Protein AF-A0A7J2YU12-F1 (afdb_monomer_lite)

Sequence (144 aa):
MTETEEQKVAEYKQKLEEHEIEDAEAKAEIAKKFDAKALAESTRKIQVLVDPDLGEIRYGLLSQSEFAALHLEAIQSDNEKAERLIHAMLQKADPALTWEDYQAVPFDVRGALTLVMSQLFTRFLHVQQRIGSTPLHKPKSSAS

Radius of gyration: 24.71 Å; chains: 1; bounding box: 77×36×61 Å

Secondary structure (DSSP, 8-state):
----HHHHHHHHHHHHHHHHHHHHHHHHHHHHHT-HHHHHHHTTSEEEEEETTTEEEEEEPPPHHHHHHT-GGG---HHHHHHHHHHHHHHHH-TT--HHHHHHS-HHHHHHHHHHHHHHHHHHHHHHHHHTT-----------

Structure (mmCIF, N/CA/C/O backbone):
data_AF-A0A7J2YU12-F1
#
_entry.id   AF-A0A7J2YU12-F1
#
loop_
_atom_site.group_PDB
_atom_site.id
_atom_site.type_symbol
_atom_site.label_atom_id
_atom_site.label_alt_id
_atom_site.label_comp_id
_atom_site.label_asym_id
_atom_site.label_entity_id
_atom_site.label_seq_id
_atom_site.pdbx_PDB_ins_code
_atom_site.Cartn_x
_atom_site.Cartn_y
_atom_site.Cartn_z
_atom_site.occupancy
_atom_site.B_iso_or_equiv
_atom_site.auth_seq_id
_atom_site.auth_comp_id
_atom_site.auth_asym_id
_atom_site.auth_atom_id
_atom_site.pdbx_PDB_model_num
ATOM 1 N N . MET A 1 1 ? -52.552 15.686 36.178 1.00 45.41 1 MET A N 1
ATOM 2 C CA . MET A 1 1 ? -52.045 14.302 36.241 1.00 45.41 1 MET A CA 1
ATOM 3 C C . MET A 1 1 ? -50.537 14.422 36.312 1.00 45.41 1 MET A C 1
ATOM 5 O O . MET A 1 1 ? -49.936 14.889 35.359 1.00 45.41 1 MET A O 1
ATOM 9 N N . THR A 1 2 ? -49.975 14.213 37.498 1.00 47.81 2 THR A N 1
ATOM 10 C CA . THR A 1 2 ? -48.547 14.370 37.793 1.00 47.81 2 THR A CA 1
ATOM 11 C C . THR A 1 2 ? -47.824 13.117 37.319 1.00 47.81 2 THR A C 1
ATOM 13 O O . THR A 1 2 ? -47.865 12.107 38.015 1.00 47.81 2 THR A O 1
ATOM 16 N N . GLU A 1 3 ? -47.226 13.162 36.128 1.00 54.41 3 GLU A N 1
ATOM 17 C CA . GLU A 1 3 ? -46.173 12.212 35.749 1.00 54.41 3 GLU A CA 1
ATOM 18 C C . GLU A 1 3 ? -45.078 12.326 36.811 1.00 54.41 3 GLU A C 1
ATOM 20 O O . GLU A 1 3 ? -44.408 13.356 36.936 1.00 54.41 3 GLU A O 1
ATOM 25 N N . THR A 1 4 ? -45.033 11.327 37.686 1.00 59.06 4 THR A N 1
ATOM 26 C CA . THR A 1 4 ? -44.277 11.331 38.932 1.00 59.06 4 THR A CA 1
ATOM 27 C C . THR A 1 4 ? -42.793 11.441 38.613 1.00 59.06 4 THR A C 1
ATOM 29 O O . THR A 1 4 ? -42.292 10.746 37.732 1.00 59.06 4 THR A O 1
ATOM 32 N N . GLU A 1 5 ? -42.071 12.303 39.333 1.00 59.47 5 GLU A N 1
ATOM 33 C CA . GLU A 1 5 ? -40.615 12.479 39.198 1.00 59.47 5 GLU A CA 1
ATOM 34 C C . GLU A 1 5 ? -39.851 11.143 39.207 1.00 59.47 5 GLU A C 1
ATOM 36 O O . GLU A 1 5 ? -38.817 11.013 38.559 1.00 59.47 5 GLU A O 1
ATOM 41 N N . GLU A 1 6 ? -40.413 10.119 39.847 1.00 61.50 6 GLU A N 1
ATOM 42 C CA . GLU A 1 6 ? -39.937 8.735 39.861 1.00 61.50 6 GLU A CA 1
ATOM 43 C C . GLU A 1 6 ? -39.827 8.097 38.462 1.00 61.50 6 GLU A C 1
ATOM 45 O O . GLU A 1 6 ? -38.858 7.387 38.199 1.00 61.50 6 GLU A O 1
ATOM 50 N N . GLN A 1 7 ? -40.752 8.381 37.536 1.00 65.25 7 GLN A N 1
ATOM 51 C CA . GLN A 1 7 ? -40.684 7.884 36.152 1.00 65.25 7 GLN A CA 1
ATOM 52 C C . GLN A 1 7 ? -39.552 8.555 35.367 1.00 65.25 7 GLN A C 1
ATOM 54 O O . GLN A 1 7 ? -38.834 7.889 34.623 1.00 65.25 7 GLN A O 1
ATOM 59 N N . LYS A 1 8 ? -39.327 9.854 35.594 1.00 64.06 8 LYS A N 1
ATOM 60 C CA . LYS A 1 8 ? -38.218 10.592 34.971 1.00 64.06 8 LYS A CA 1
ATOM 61 C C . LYS A 1 8 ? -36.866 10.135 35.515 1.00 64.06 8 LYS A C 1
ATOM 63 O O . LYS A 1 8 ? -35.920 9.982 34.750 1.00 64.06 8 LYS A O 1
ATOM 68 N N . VAL A 1 9 ? -36.768 9.870 36.818 1.00 69.44 9 VAL A N 1
ATOM 69 C CA . VAL A 1 9 ? -35.546 9.336 37.444 1.00 69.44 9 VAL A CA 1
ATOM 70 C C . VAL A 1 9 ? -35.222 7.929 36.924 1.00 69.44 9 VAL A C 1
ATOM 72 O O . VAL A 1 9 ? -34.048 7.620 36.717 1.00 69.44 9 VAL A O 1
ATOM 75 N N . ALA A 1 10 ? -36.235 7.096 36.669 1.00 70.31 10 ALA A N 1
ATOM 76 C CA . ALA A 1 10 ? -36.049 5.772 36.078 1.00 70.31 10 ALA A CA 1
ATOM 77 C C . ALA A 1 10 ? -35.537 5.846 34.627 1.00 70.31 10 ALA A C 1
ATOM 79 O O . ALA A 1 10 ? -34.549 5.188 34.306 1.00 70.31 10 ALA A O 1
ATOM 80 N N . GLU A 1 11 ? -36.123 6.705 33.783 1.00 71.50 11 GLU A N 1
ATOM 81 C CA . GLU A 1 11 ? -35.630 6.932 32.413 1.00 71.50 11 GLU A CA 1
ATOM 82 C C . GLU A 1 11 ? -34.197 7.479 32.384 1.00 71.50 11 GLU A C 1
ATOM 84 O O . GLU A 1 11 ? -33.391 7.073 31.547 1.00 71.50 11 GLU A O 1
ATOM 89 N N . TYR A 1 12 ? -33.855 8.396 33.294 1.00 66.00 12 TYR A N 1
ATOM 90 C CA . TYR A 1 12 ? -32.502 8.952 33.364 1.00 66.00 12 TYR A CA 1
ATOM 91 C C . TYR A 1 12 ? -31.463 7.913 33.787 1.00 66.00 12 TYR A C 1
ATOM 93 O O . TYR A 1 12 ? -30.362 7.909 33.240 1.00 66.00 12 TYR A O 1
ATOM 101 N N . LYS A 1 13 ? -31.803 7.017 34.723 1.00 70.56 13 LYS A N 1
ATOM 102 C CA . LYS A 1 13 ? -30.923 5.900 35.097 1.00 70.56 13 LYS A CA 1
ATOM 103 C C . LYS A 1 13 ? -30.706 4.930 33.943 1.00 70.56 13 LYS A C 1
ATOM 105 O O . LYS A 1 13 ? -29.574 4.526 33.713 1.00 70.56 13 LYS A O 1
ATOM 110 N N . GLN A 1 14 ? -31.763 4.612 33.201 1.00 74.00 14 GLN A N 1
ATOM 111 C CA . GLN A 1 14 ? -31.677 3.692 32.072 1.00 74.00 14 GLN A CA 1
ATOM 112 C C . GLN A 1 14 ? -30.792 4.252 30.946 1.00 74.00 14 GLN A C 1
ATOM 114 O O . GLN A 1 14 ? -29.938 3.545 30.425 1.00 74.00 14 GLN A O 1
ATOM 119 N N . LYS A 1 15 ? -30.909 5.554 30.64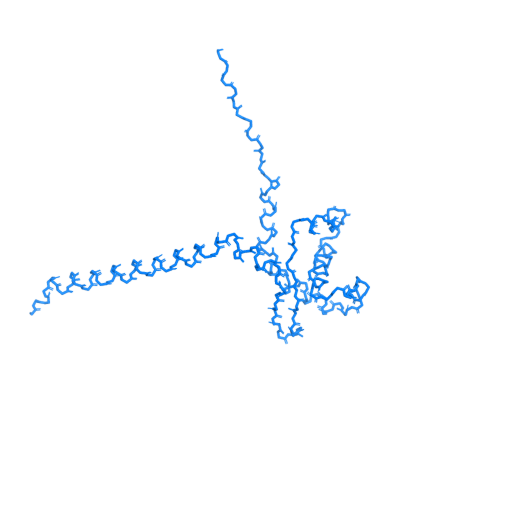9 1.00 69.25 15 LYS A N 1
ATOM 120 C CA . LYS A 1 15 ? -30.032 6.239 29.681 1.00 69.25 15 LYS A CA 1
ATOM 121 C C . LYS A 1 15 ? -28.570 6.324 30.130 1.00 69.25 15 LYS A C 1
ATOM 123 O O . LYS A 1 15 ? -27.680 6.336 29.287 1.00 69.25 15 LYS A O 1
ATOM 128 N N . LEU A 1 16 ? -28.317 6.411 31.437 1.00 68.56 16 LEU A N 1
ATOM 129 C CA . LEU A 1 16 ? -26.961 6.390 31.996 1.00 68.56 16 LEU A CA 1
ATOM 130 C C . LEU A 1 16 ? -26.315 5.009 31.848 1.00 68.56 16 LEU A C 1
ATOM 132 O O . LEU A 1 16 ? -25.172 4.937 31.415 1.00 68.56 16 LEU A O 1
ATOM 136 N N . GLU A 1 17 ? -27.048 3.931 32.138 1.00 70.06 17 GLU A N 1
ATOM 137 C CA . GLU A 1 17 ? -26.553 2.562 31.936 1.00 70.06 17 GLU A CA 1
ATOM 138 C C . GLU A 1 17 ? -26.291 2.256 30.456 1.00 70.06 17 GLU A C 1
ATOM 140 O O . GLU A 1 17 ? -25.246 1.699 30.132 1.00 70.06 17 GLU A O 1
ATOM 145 N N . GLU A 1 18 ? -27.180 2.665 29.543 1.00 69.31 18 GLU A N 1
ATOM 146 C CA . GLU A 1 18 ? -26.957 2.506 28.097 1.00 69.31 18 GLU A CA 1
ATOM 147 C C . GLU A 1 18 ? -25.694 3.245 27.629 1.00 69.31 18 GLU A C 1
ATOM 149 O O . GLU A 1 18 ? -24.866 2.666 26.927 1.00 69.31 18 GLU A O 1
ATOM 154 N N . HIS A 1 19 ? -25.487 4.485 28.082 1.00 62.81 19 HIS A N 1
ATOM 155 C CA . HIS A 1 19 ? -24.305 5.267 27.715 1.00 62.81 19 HIS A CA 1
ATOM 156 C C . HIS A 1 19 ? -23.009 4.713 28.334 1.00 62.81 19 HIS A C 1
ATOM 158 O O . HIS A 1 19 ? -21.950 4.765 27.711 1.00 62.81 19 HIS A O 1
ATOM 164 N N . GLU A 1 20 ? -23.063 4.162 29.551 1.00 66.31 20 GLU A N 1
ATOM 165 C CA . GLU A 1 20 ? -21.912 3.500 30.176 1.00 66.31 20 GLU A CA 1
ATOM 166 C C . GLU A 1 20 ? -21.528 2.203 29.451 1.00 66.31 20 GLU A C 1
ATOM 168 O O . GLU A 1 20 ? -20.336 1.905 29.319 1.00 66.31 20 GLU A O 1
ATOM 173 N N . ILE A 1 21 ? -22.513 1.455 28.942 1.00 69.25 21 ILE A N 1
ATOM 174 C CA . ILE A 1 21 ? -22.291 0.257 28.123 1.00 69.25 21 ILE A CA 1
ATOM 175 C C . ILE A 1 21 ? -21.672 0.644 26.776 1.00 69.25 21 ILE A C 1
ATOM 177 O O . ILE A 1 21 ? -20.648 0.073 26.401 1.00 69.25 21 ILE A O 1
ATOM 181 N N . GLU A 1 22 ? -22.215 1.652 26.089 1.00 64.50 22 GLU A N 1
ATOM 182 C CA . GLU A 1 22 ? -21.659 2.146 24.821 1.00 64.50 22 GLU A CA 1
ATOM 183 C C . GLU A 1 22 ? -20.222 2.672 24.986 1.00 64.50 22 GLU A C 1
ATOM 185 O O . GLU A 1 22 ? -19.343 2.359 24.179 1.00 64.50 22 GLU A O 1
ATOM 190 N N . ASP A 1 23 ? -19.933 3.403 26.067 1.00 62.47 23 ASP A N 1
ATOM 191 C CA . ASP A 1 23 ? -18.580 3.885 26.367 1.00 62.47 23 ASP A CA 1
ATOM 192 C C . ASP A 1 23 ? -17.612 2.741 26.697 1.00 62.47 23 ASP A C 1
ATOM 194 O O . ASP A 1 23 ? -16.426 2.797 26.347 1.00 62.47 23 ASP A O 1
ATOM 198 N N . ALA A 1 24 ? -18.085 1.701 27.385 1.00 60.97 24 ALA A N 1
ATOM 199 C CA . ALA A 1 24 ? -17.292 0.515 27.681 1.00 60.97 24 ALA A CA 1
ATOM 200 C C . ALA A 1 24 ? -16.991 -0.288 26.406 1.00 60.97 24 ALA A C 1
ATOM 202 O O . ALA A 1 24 ? -15.850 -0.721 26.215 1.00 60.97 24 ALA A O 1
ATOM 203 N N . GLU A 1 25 ? -17.963 -0.427 25.505 1.00 61.62 25 GLU A N 1
ATOM 204 C CA . GLU A 1 25 ? -17.787 -1.069 24.202 1.00 61.62 25 GLU A CA 1
ATOM 205 C C . GLU A 1 25 ? -16.846 -0.266 23.299 1.00 61.62 25 GLU A C 1
ATOM 207 O O . GLU A 1 25 ? -15.911 -0.835 22.734 1.00 61.62 25 GLU A O 1
ATOM 212 N N . ALA A 1 26 ? -16.987 1.061 23.245 1.00 60.50 26 ALA A N 1
ATOM 213 C CA . ALA A 1 26 ? -16.090 1.938 22.496 1.00 60.50 26 ALA A CA 1
ATOM 214 C C . ALA A 1 26 ? -14.650 1.886 23.038 1.00 60.50 26 ALA A C 1
ATOM 216 O O . ALA A 1 26 ? -13.684 1.810 22.271 1.00 60.50 26 ALA A O 1
ATOM 217 N N . LYS A 1 27 ? -14.475 1.865 24.365 1.00 59.72 27 LYS A N 1
ATOM 218 C CA . LYS A 1 27 ? -13.155 1.685 24.993 1.00 59.72 27 LYS A CA 1
ATOM 219 C C . LYS A 1 27 ? -12.583 0.296 24.730 1.00 59.72 27 LYS A C 1
ATOM 221 O O . LYS A 1 27 ? -11.381 0.188 24.495 1.00 59.72 27 LYS A O 1
ATOM 226 N N . ALA A 1 28 ? -13.406 -0.751 24.719 1.00 60.00 28 ALA A N 1
ATOM 227 C CA . ALA A 1 28 ? -12.976 -2.110 24.396 1.00 60.00 28 ALA A CA 1
ATOM 228 C C . ALA A 1 28 ? -12.582 -2.258 22.913 1.00 60.00 28 ALA A C 1
ATOM 230 O O . ALA A 1 28 ? -11.571 -2.887 22.602 1.00 60.00 28 ALA A O 1
ATOM 231 N N . GLU A 1 29 ? -13.319 -1.628 22.000 1.00 57.03 29 GLU A N 1
ATOM 232 C CA . GLU A 1 29 ? -12.997 -1.504 20.572 1.00 57.03 29 GLU A CA 1
ATOM 233 C C . GLU A 1 29 ? -11.655 -0.786 20.353 1.00 57.03 29 GLU A C 1
ATOM 235 O O . GLU A 1 29 ? -10.826 -1.216 19.545 1.00 57.03 29 GLU A O 1
ATOM 240 N N . ILE A 1 30 ? -11.395 0.291 21.101 1.00 57.59 30 ILE A N 1
ATOM 241 C CA . ILE A 1 30 ? -10.109 1.000 21.068 1.00 57.59 30 ILE A CA 1
ATOM 242 C C . ILE A 1 30 ? -8.997 0.143 21.688 1.00 57.59 30 ILE A C 1
ATOM 244 O O . ILE A 1 30 ? -7.911 0.063 21.121 1.00 57.59 30 ILE A O 1
ATOM 248 N N . ALA A 1 31 ? -9.250 -0.548 22.800 1.00 53.56 31 ALA A N 1
ATOM 249 C CA . ALA A 1 31 ? -8.265 -1.415 23.445 1.00 53.56 31 ALA A CA 1
ATOM 250 C C . ALA A 1 31 ? -7.860 -2.602 22.551 1.00 53.56 31 ALA A C 1
ATOM 252 O O . ALA A 1 31 ? -6.677 -2.929 22.475 1.00 53.56 31 ALA A O 1
ATOM 253 N N . LYS A 1 32 ? -8.800 -3.181 21.788 1.00 52.22 32 LYS A N 1
ATOM 254 C CA . LYS A 1 32 ? -8.508 -4.196 20.757 1.00 52.22 32 LYS A CA 1
ATOM 255 C C . LYS A 1 32 ? -7.602 -3.659 19.643 1.00 52.22 32 LYS A C 1
ATOM 257 O O . LYS A 1 32 ? -6.758 -4.395 19.141 1.00 52.22 32 LYS A O 1
ATOM 262 N N . LYS A 1 33 ? -7.712 -2.371 19.287 1.00 53.06 33 LYS A N 1
ATOM 263 C CA . LYS A 1 33 ? -6.800 -1.711 18.326 1.00 53.06 33 LYS A CA 1
ATOM 264 C C . LYS A 1 33 ? -5.371 -1.548 18.868 1.00 53.06 33 LYS A C 1
ATOM 266 O O . LYS A 1 33 ? -4.461 -1.326 18.074 1.00 53.06 33 LYS A O 1
ATOM 271 N N . PHE A 1 34 ? -5.163 -1.689 20.180 1.00 54.28 34 PHE A N 1
ATOM 272 C CA . PHE A 1 34 ? -3.862 -1.595 20.852 1.00 54.28 34 PHE A CA 1
ATOM 273 C C . PHE A 1 34 ? -3.317 -2.943 21.357 1.00 54.28 34 PHE A C 1
ATOM 275 O O . PHE A 1 34 ? -2.331 -2.965 22.096 1.00 54.28 34 PHE A O 1
ATOM 282 N N . ASP A 1 35 ? -3.885 -4.079 20.938 1.00 63.66 35 ASP A N 1
ATOM 283 C CA . ASP A 1 35 ? -3.237 -5.373 21.153 1.00 63.66 35 ASP A CA 1
ATOM 284 C C . ASP A 1 35 ? -2.048 -5.519 20.192 1.00 63.66 35 ASP A C 1
ATOM 286 O O . ASP A 1 35 ? -2.190 -5.818 19.003 1.00 63.66 35 ASP A O 1
ATOM 290 N N . ALA A 1 36 ? -0.844 -5.305 20.723 1.00 59.28 36 ALA A N 1
ATOM 291 C CA . ALA A 1 36 ? 0.402 -5.406 19.974 1.00 59.28 36 ALA A CA 1
ATOM 292 C C . ALA A 1 36 ? 0.594 -6.781 19.305 1.00 59.28 36 ALA A C 1
ATOM 294 O O . ALA A 1 36 ? 1.246 -6.856 18.262 1.00 59.28 36 ALA A O 1
ATOM 295 N N . LYS A 1 37 ? 0.022 -7.865 19.854 1.00 65.06 37 LYS A N 1
ATOM 296 C CA . LYS A 1 37 ? 0.091 -9.198 19.234 1.00 65.06 37 LYS A CA 1
ATOM 297 C C . LYS A 1 37 ? -0.858 -9.316 18.048 1.00 65.06 37 LYS A C 1
ATOM 299 O O . LYS A 1 37 ? -0.435 -9.793 16.998 1.00 65.06 37 LYS A O 1
ATOM 304 N N . ALA A 1 38 ? -2.089 -8.823 18.173 1.00 62.62 38 ALA A N 1
ATOM 305 C CA . ALA A 1 38 ? -3.031 -8.770 17.054 1.00 62.62 38 ALA A CA 1
ATOM 306 C C . ALA A 1 38 ? -2.507 -7.874 15.913 1.00 62.62 38 ALA A C 1
ATOM 308 O O . ALA A 1 38 ? -2.648 -8.207 14.735 1.00 62.62 38 ALA A O 1
ATOM 309 N N . LEU A 1 39 ? -1.820 -6.778 16.257 1.00 61.97 39 LEU A N 1
ATOM 310 C CA . LEU A 1 39 ? -1.131 -5.908 15.300 1.00 61.97 39 LEU A CA 1
ATOM 311 C C . LEU A 1 39 ? 0.056 -6.622 14.618 1.00 61.97 39 LEU A C 1
ATOM 313 O O . LEU A 1 39 ? 0.256 -6.524 13.407 1.00 61.97 39 LEU A O 1
ATOM 317 N N . ALA A 1 40 ? 0.845 -7.384 15.379 1.00 62.75 40 ALA A N 1
ATOM 318 C CA . ALA A 1 40 ? 1.950 -8.175 14.839 1.00 62.75 40 ALA A CA 1
ATOM 319 C C . ALA A 1 40 ? 1.473 -9.317 13.923 1.00 62.75 40 ALA A C 1
ATOM 321 O O . ALA A 1 40 ? 2.161 -9.666 12.967 1.00 62.75 40 ALA A O 1
ATOM 322 N N . GLU A 1 41 ? 0.297 -9.896 14.169 1.00 65.75 41 GLU A N 1
ATOM 323 C CA . GLU A 1 41 ? -0.302 -10.866 13.248 1.00 65.75 41 GLU A CA 1
ATOM 324 C C . GLU A 1 41 ? -0.856 -10.207 11.984 1.00 65.75 41 GLU A C 1
ATOM 326 O O . GLU A 1 41 ? -0.681 -10.749 10.892 1.00 65.75 41 GLU A O 1
ATOM 331 N N . SER A 1 42 ? -1.502 -9.043 12.097 1.00 61.22 42 SER A N 1
ATOM 332 C CA . SER A 1 42 ? -2.078 -8.351 10.937 1.00 61.22 42 SER A CA 1
ATOM 333 C C . SER A 1 42 ? -1.008 -7.886 9.944 1.00 61.22 42 SER A C 1
ATOM 335 O O . SER A 1 42 ? -1.208 -7.981 8.735 1.00 61.22 42 SER A O 1
ATOM 337 N N . THR A 1 43 ? 0.163 -7.476 10.440 1.00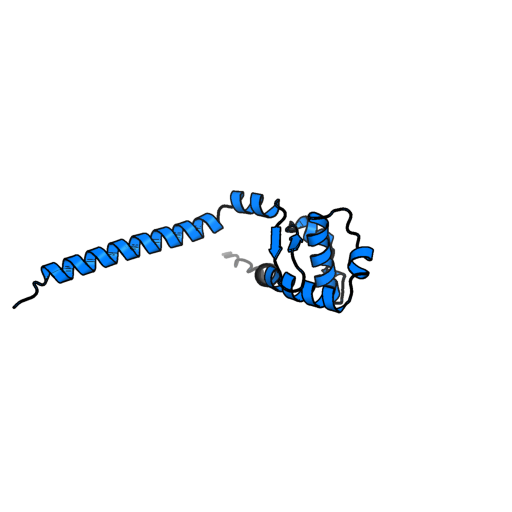 62.91 43 THR A N 1
ATOM 338 C CA . THR A 1 43 ? 1.321 -7.094 9.609 1.00 62.91 43 THR A CA 1
ATOM 339 C C . THR A 1 43 ? 1.943 -8.254 8.830 1.00 62.91 43 THR A C 1
ATOM 341 O O . THR A 1 43 ? 2.617 -8.017 7.830 1.00 62.91 43 THR A O 1
ATOM 344 N N . ARG A 1 44 ? 1.700 -9.507 9.237 1.00 68.06 44 ARG A N 1
ATOM 345 C CA . ARG A 1 44 ? 2.191 -10.711 8.540 1.00 68.06 44 ARG A CA 1
ATOM 346 C C . ARG A 1 44 ? 1.236 -11.229 7.466 1.00 68.06 44 ARG A C 1
ATOM 348 O O . ARG A 1 44 ? 1.623 -12.099 6.691 1.00 68.06 44 ARG A O 1
ATOM 355 N N . LYS A 1 45 ? -0.008 -10.747 7.435 1.00 80.62 45 LYS A N 1
ATOM 356 C CA . LYS A 1 45 ? -1.038 -11.204 6.495 1.00 80.62 45 LYS A CA 1
ATOM 357 C C . LYS A 1 45 ? -1.013 -10.371 5.216 1.00 80.62 45 LYS A C 1
ATOM 359 O O . LYS A 1 45 ? -0.752 -9.169 5.252 1.00 80.62 45 LYS A O 1
ATOM 364 N N . ILE A 1 46 ? -1.335 -11.022 4.101 1.00 86.38 46 ILE A N 1
ATOM 365 C CA . ILE A 1 46 ? -1.656 -10.330 2.853 1.00 86.38 46 ILE A CA 1
ATOM 366 C C . ILE A 1 46 ? -3.034 -9.700 3.013 1.00 86.38 46 ILE A C 1
ATOM 368 O O . ILE A 1 46 ? -4.006 -10.378 3.344 1.00 86.38 46 ILE A O 1
ATOM 372 N N . GLN A 1 47 ? -3.074 -8.394 2.818 1.00 86.12 47 GLN A N 1
ATOM 373 C CA . GLN A 1 47 ? -4.268 -7.575 2.823 1.00 86.12 47 GLN A CA 1
ATOM 374 C C . GLN A 1 47 ? -4.861 -7.536 1.419 1.00 86.12 47 GLN A C 1
ATOM 376 O O . GLN A 1 47 ? -4.154 -7.712 0.424 1.00 86.12 47 GLN A O 1
ATOM 381 N N . VAL A 1 48 ? -6.167 -7.308 1.363 1.00 88.38 48 VAL A N 1
ATOM 382 C CA . VAL A 1 48 ? -6.926 -7.237 0.120 1.00 88.38 48 VAL A CA 1
ATOM 383 C C . VAL A 1 48 ? -7.709 -5.936 0.122 1.00 88.38 48 VAL A C 1
ATOM 385 O O . VAL A 1 48 ? -8.449 -5.655 1.064 1.00 88.38 48 VAL A O 1
ATOM 388 N N . LEU A 1 49 ? -7.529 -5.146 -0.927 1.00 87.38 49 LEU A N 1
ATOM 389 C CA . LEU A 1 49 ? -8.286 -3.935 -1.200 1.00 87.38 49 LEU A CA 1
ATOM 390 C C . LEU A 1 49 ? -9.048 -4.146 -2.503 1.00 87.38 49 LEU A C 1
ATOM 392 O O . LEU A 1 49 ? -8.455 -4.554 -3.494 1.00 87.38 49 LEU A O 1
ATOM 396 N N . VAL A 1 50 ? -10.350 -3.883 -2.498 1.00 87.44 50 VAL A N 1
ATOM 397 C CA . VAL A 1 50 ? -11.177 -3.976 -3.704 1.00 87.44 50 VAL A CA 1
ATOM 398 C C . VAL A 1 50 ? -11.462 -2.565 -4.185 1.00 87.44 50 VAL A C 1
ATOM 400 O O . VAL A 1 50 ? -12.087 -1.785 -3.468 1.00 87.44 50 VAL A O 1
ATOM 403 N N . ASP A 1 51 ? -10.995 -2.258 -5.387 1.00 87.81 51 ASP A N 1
ATOM 404 C CA . ASP A 1 51 ? -11.227 -0.994 -6.068 1.00 87.81 51 ASP A CA 1
ATOM 405 C C . ASP A 1 51 ? -12.143 -1.215 -7.289 1.00 87.81 51 ASP A C 1
ATOM 407 O O . ASP A 1 51 ? -11.995 -2.229 -7.979 1.00 87.81 51 ASP A O 1
ATOM 411 N N . PRO A 1 52 ? -13.107 -0.318 -7.570 1.00 84.94 52 PRO A N 1
ATOM 412 C CA . PRO A 1 52 ? -14.022 -0.478 -8.701 1.00 84.94 52 PRO A CA 1
ATOM 413 C C . PRO A 1 52 ? -13.332 -0.531 -10.070 1.00 84.94 52 PRO A C 1
ATOM 415 O O . PRO A 1 52 ? -13.832 -1.216 -10.961 1.00 84.94 52 PRO A O 1
ATOM 418 N N . ASP A 1 53 ? -12.205 0.167 -10.228 1.00 84.56 53 ASP A N 1
ATOM 419 C CA . ASP A 1 53 ? -11.520 0.338 -11.511 1.00 84.56 53 ASP A CA 1
ATOM 420 C C . ASP A 1 53 ? -10.321 -0.612 -11.649 1.00 84.56 53 ASP A C 1
ATOM 422 O O . ASP A 1 53 ? -10.041 -1.125 -12.733 1.00 84.56 53 ASP A O 1
ATOM 426 N N . LEU A 1 54 ? -9.621 -0.879 -10.544 1.00 85.88 54 LEU A N 1
ATOM 427 C CA . LEU A 1 54 ? -8.423 -1.726 -10.508 1.00 85.88 54 LEU A CA 1
ATOM 428 C C . LEU A 1 54 ? -8.701 -3.169 -10.070 1.00 85.88 54 LEU A C 1
ATOM 430 O O . LEU A 1 54 ? -7.829 -4.032 -10.191 1.00 85.88 54 LEU A O 1
ATOM 434 N N . GLY A 1 55 ? -9.905 -3.448 -9.573 1.00 89.12 55 GLY A N 1
ATOM 435 C CA . GLY A 1 55 ? -10.288 -4.757 -9.067 1.00 89.12 55 GLY A CA 1
ATOM 436 C C . GLY A 1 55 ? -9.632 -5.090 -7.726 1.00 89.12 55 GLY A C 1
ATOM 437 O O . GLY A 1 55 ? -9.484 -4.243 -6.845 1.00 89.12 55 GLY A O 1
ATOM 438 N N . GLU A 1 56 ? -9.287 -6.364 -7.540 1.00 91.75 56 GLU A N 1
ATOM 439 C CA . GLU A 1 56 ? -8.699 -6.853 -6.293 1.00 91.75 56 GLU A CA 1
ATOM 440 C C . GLU A 1 56 ? -7.184 -6.602 -6.246 1.00 91.75 56 GLU A C 1
ATOM 442 O O . GLU A 1 56 ? -6.409 -7.197 -6.994 1.00 91.75 56 GLU A O 1
ATOM 447 N N . ILE A 1 57 ? -6.752 -5.761 -5.309 1.00 90.62 57 ILE A N 1
ATOM 448 C CA . ILE A 1 57 ? -5.352 -5.431 -5.045 1.00 90.62 57 ILE A CA 1
ATOM 449 C C . ILE A 1 57 ? -4.907 -6.164 -3.781 1.00 90.62 57 ILE A C 1
ATOM 451 O O . ILE A 1 57 ? -5.385 -5.897 -2.675 1.00 90.62 57 ILE A O 1
ATOM 455 N N . ARG A 1 58 ? -3.947 -7.077 -3.933 1.00 91.00 58 ARG A N 1
ATOM 456 C CA . ARG A 1 58 ? -3.366 -7.848 -2.827 1.00 91.00 58 ARG A CA 1
ATOM 457 C C . ARG A 1 58 ? -2.019 -7.251 -2.444 1.00 91.00 58 ARG A C 1
ATOM 459 O O . ARG A 1 58 ? -1.160 -7.078 -3.300 1.00 91.00 58 ARG A O 1
ATOM 466 N N . TYR A 1 59 ? -1.820 -6.944 -1.166 1.00 89.38 59 TYR A N 1
ATOM 467 C CA . TYR A 1 59 ? -0.599 -6.284 -0.699 1.00 89.38 59 TYR A CA 1
ATOM 468 C C . TYR A 1 59 ? -0.205 -6.724 0.710 1.00 89.38 59 TYR A C 1
ATOM 470 O O . TYR A 1 59 ? -1.047 -7.038 1.546 1.00 89.38 59 TYR A O 1
ATOM 478 N N . GLY A 1 60 ? 1.092 -6.735 1.002 1.00 87.62 60 GLY A N 1
ATOM 479 C CA . GLY A 1 60 ? 1.605 -6.941 2.354 1.00 87.62 60 GLY A CA 1
ATOM 480 C C . GLY A 1 60 ? 2.007 -5.626 3.013 1.00 87.62 60 GLY A C 1
ATOM 481 O O . GLY A 1 60 ? 2.430 -4.682 2.347 1.00 87.62 60 GLY A O 1
ATOM 482 N N . LEU A 1 61 ? 1.917 -5.566 4.341 1.00 85.00 61 LEU A N 1
ATOM 483 C CA . LEU A 1 61 ? 2.496 -4.459 5.098 1.00 85.00 61 LEU A CA 1
ATOM 484 C C . LEU A 1 61 ? 4.010 -4.652 5.237 1.00 85.00 61 LEU A C 1
ATOM 486 O O . LEU A 1 61 ? 4.503 -5.761 5.479 1.00 85.00 61 LEU A O 1
ATOM 490 N N . LEU A 1 62 ? 4.748 -3.556 5.088 1.00 83.44 62 LEU A N 1
ATOM 491 C CA . LEU A 1 62 ? 6.190 -3.540 5.288 1.00 83.44 62 LEU A CA 1
ATOM 492 C C . LEU A 1 62 ? 6.504 -3.324 6.768 1.00 83.44 62 LEU A C 1
ATOM 494 O O . LEU A 1 62 ? 5.934 -2.457 7.432 1.00 83.44 62 LEU A O 1
ATOM 498 N N . SER A 1 63 ? 7.443 -4.109 7.276 1.00 81.06 63 SER A N 1
ATOM 499 C CA . SER A 1 63 ? 8.110 -3.845 8.546 1.00 81.06 63 SER A CA 1
ATOM 500 C C . SER A 1 63 ? 9.037 -2.633 8.426 1.00 81.06 63 SER A C 1
ATOM 502 O O . SER A 1 63 ? 9.429 -2.225 7.331 1.00 81.06 63 SER A O 1
ATOM 504 N N . GLN A 1 64 ? 9.450 -2.075 9.565 1.00 79.31 64 GLN A N 1
ATOM 505 C CA . GLN A 1 64 ? 10.384 -0.947 9.588 1.00 79.31 64 GLN A CA 1
ATOM 506 C C . GLN A 1 64 ? 11.729 -1.284 8.921 1.00 79.31 64 GLN A C 1
ATOM 508 O O . GLN A 1 64 ? 12.297 -0.435 8.240 1.00 79.31 64 GLN A O 1
ATOM 513 N N . SER A 1 65 ? 12.218 -2.519 9.072 1.00 81.25 65 SER A N 1
ATOM 514 C CA . SER A 1 65 ? 13.447 -2.985 8.418 1.00 81.25 65 SER A CA 1
ATOM 515 C C . SER A 1 65 ? 13.302 -3.087 6.902 1.00 81.25 65 SER A C 1
ATOM 517 O O . SER A 1 65 ? 14.205 -2.677 6.182 1.00 81.25 65 SER A O 1
ATOM 519 N N . GLU A 1 66 ? 12.169 -3.597 6.412 1.00 85.06 66 GLU A N 1
ATOM 520 C CA . GLU A 1 66 ? 11.907 -3.687 4.970 1.00 85.06 66 GLU A CA 1
ATOM 521 C C . GLU A 1 66 ? 11.748 -2.295 4.359 1.00 85.06 66 GLU A C 1
ATOM 523 O O . GLU A 1 66 ? 12.314 -2.027 3.308 1.00 85.06 66 GLU A O 1
ATOM 528 N N . PHE A 1 67 ? 11.056 -1.385 5.049 1.00 84.50 67 PHE A N 1
ATOM 529 C CA . PHE A 1 67 ? 10.942 0.010 4.630 1.00 84.50 67 PHE A CA 1
ATOM 530 C C . PHE A 1 67 ? 12.313 0.699 4.549 1.00 84.50 67 PHE A C 1
ATOM 532 O O . PHE A 1 67 ? 12.618 1.351 3.553 1.00 84.50 67 PHE A O 1
ATOM 539 N N . ALA A 1 68 ? 13.164 0.529 5.567 1.00 83.00 68 ALA A N 1
ATOM 540 C CA . ALA A 1 68 ? 14.508 1.108 5.577 1.00 83.00 68 ALA A CA 1
ATOM 541 C C . ALA A 1 68 ? 15.399 0.548 4.451 1.00 83.00 68 ALA A C 1
ATOM 543 O O . ALA A 1 68 ? 16.192 1.290 3.872 1.00 83.00 68 ALA A O 1
ATOM 544 N N . ALA A 1 69 ? 15.235 -0.733 4.103 1.00 88.19 69 ALA A N 1
ATOM 545 C CA . ALA A 1 69 ? 15.968 -1.388 3.020 1.00 88.19 69 ALA A CA 1
ATOM 546 C C . ALA A 1 69 ? 15.597 -0.870 1.618 1.00 88.19 69 ALA A C 1
ATOM 548 O O . ALA A 1 69 ? 16.350 -1.085 0.671 1.00 88.19 69 ALA A O 1
ATOM 549 N N . LEU A 1 70 ? 14.475 -0.155 1.469 1.00 85.81 70 LEU A N 1
ATOM 550 C CA . LEU A 1 70 ? 14.125 0.505 0.207 1.00 85.81 70 LEU A CA 1
ATOM 551 C C . LEU A 1 70 ? 14.977 1.749 -0.072 1.00 85.81 70 LEU A C 1
ATOM 553 O O . LEU A 1 70 ? 14.935 2.262 -1.187 1.00 85.81 7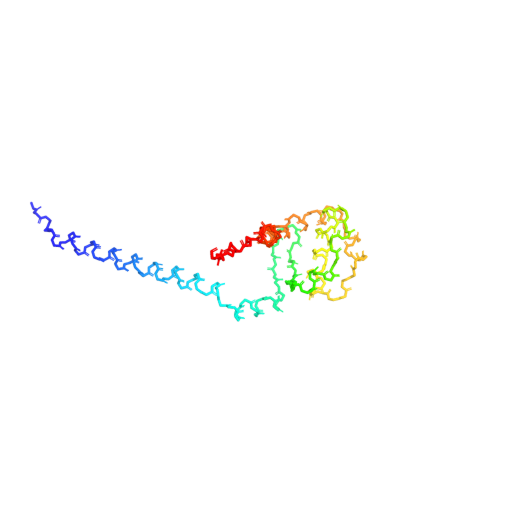0 LEU A O 1
ATOM 557 N N . HIS A 1 71 ? 15.725 2.248 0.922 1.00 84.50 71 HIS A N 1
ATOM 558 C CA . HIS A 1 71 ? 16.601 3.416 0.794 1.00 84.50 71 HIS A CA 1
ATOM 559 C C . HIS A 1 71 ? 15.918 4.629 0.134 1.00 84.50 71 HIS A C 1
ATOM 561 O O . HIS A 1 71 ? 16.533 5.356 -0.646 1.00 84.50 71 HIS A O 1
ATOM 567 N N . LEU A 1 72 ? 14.644 4.872 0.472 1.00 82.88 72 LEU A N 1
ATOM 568 C CA . LEU A 1 72 ? 13.819 5.917 -0.152 1.00 82.88 72 LEU A CA 1
ATOM 569 C C . LEU A 1 72 ? 14.414 7.327 -0.012 1.00 82.88 72 LEU A C 1
ATOM 571 O O . LEU A 1 72 ? 14.119 8.200 -0.821 1.00 82.88 72 LEU A O 1
ATOM 575 N N . GLU A 1 73 ? 15.269 7.557 0.984 1.00 82.38 73 GLU A N 1
ATOM 576 C CA . GLU A 1 73 ? 15.950 8.841 1.194 1.00 82.38 73 GLU A CA 1
ATOM 577 C C . GLU A 1 73 ? 16.988 9.170 0.113 1.00 82.38 73 GLU A C 1
ATOM 579 O O . GLU A 1 73 ? 17.291 10.339 -0.110 1.00 82.38 73 GLU A O 1
ATOM 584 N N . ALA A 1 74 ? 17.505 8.161 -0.594 1.00 83.31 74 ALA A N 1
ATOM 585 C CA . ALA A 1 74 ? 18.411 8.362 -1.723 1.00 83.31 74 ALA A CA 1
ATOM 586 C C . ALA A 1 74 ? 17.673 8.760 -3.017 1.00 83.31 74 ALA A C 1
ATOM 588 O O . ALA A 1 74 ? 18.304 9.197 -3.980 1.00 83.31 74 ALA A O 1
ATOM 589 N N . ILE A 1 75 ? 16.346 8.612 -3.053 1.00 83.94 75 ILE A N 1
ATOM 590 C CA . ILE A 1 75 ? 15.509 8.921 -4.213 1.00 83.94 75 ILE A CA 1
ATOM 591 C C . ILE A 1 75 ? 15.085 10.391 -4.131 1.00 83.94 75 ILE A C 1
ATOM 593 O O . ILE A 1 75 ? 14.615 10.853 -3.094 1.00 83.94 75 ILE A O 1
ATOM 597 N N . GLN A 1 76 ? 15.231 11.151 -5.218 1.00 82.88 76 GLN A N 1
ATOM 598 C CA . GLN A 1 76 ? 14.865 12.575 -5.223 1.00 82.88 76 GLN A CA 1
ATOM 599 C C . GLN A 1 76 ? 13.381 12.810 -5.517 1.00 82.88 76 GLN A C 1
ATOM 601 O O . GLN A 1 76 ? 12.785 13.733 -4.968 1.00 82.88 76 GLN A O 1
ATOM 606 N N . SER A 1 77 ? 12.777 11.979 -6.367 1.00 85.62 77 SER A N 1
ATOM 607 C CA . SER A 1 77 ? 11.376 12.112 -6.761 1.00 85.62 77 SER A CA 1
ATOM 608 C C . SER A 1 77 ? 10.455 11.482 -5.720 1.00 85.62 77 SER A C 1
ATOM 610 O O . SER A 1 77 ? 10.520 10.280 -5.469 1.00 85.62 77 SER A O 1
ATOM 612 N N . ASP A 1 78 ? 9.553 12.275 -5.145 1.00 81.94 78 ASP A N 1
ATOM 613 C CA . ASP A 1 78 ? 8.554 11.760 -4.202 1.00 81.94 78 ASP A CA 1
ATOM 614 C C . ASP A 1 78 ? 7.584 10.775 -4.864 1.00 81.94 78 ASP A C 1
ATOM 616 O O . ASP A 1 78 ? 7.144 9.819 -4.225 1.00 81.94 78 ASP A O 1
ATOM 620 N N . ASN A 1 79 ? 7.315 10.949 -6.161 1.00 83.06 79 ASN A N 1
ATOM 621 C CA . ASN A 1 79 ? 6.512 9.994 -6.917 1.00 83.06 79 ASN A CA 1
ATOM 622 C C . ASN A 1 79 ? 7.237 8.648 -7.058 1.00 83.06 79 ASN A C 1
ATOM 624 O O . ASN A 1 79 ? 6.655 7.597 -6.814 1.00 83.06 79 ASN A O 1
ATOM 628 N N . GLU A 1 80 ? 8.535 8.671 -7.364 1.00 85.88 80 GLU A N 1
ATOM 629 C CA . GLU A 1 80 ? 9.334 7.445 -7.460 1.00 85.88 80 GLU A CA 1
ATOM 630 C C . GLU A 1 80 ? 9.452 6.738 -6.100 1.00 85.88 80 GLU A C 1
ATOM 632 O O . GLU A 1 80 ? 9.382 5.511 -6.034 1.00 85.88 80 GLU A O 1
ATOM 637 N N . LYS A 1 81 ? 9.549 7.491 -4.993 1.00 86.62 81 LYS A N 1
ATOM 638 C CA . LYS A 1 81 ? 9.493 6.914 -3.638 1.00 86.62 81 LYS A CA 1
ATOM 639 C C . LYS A 1 81 ? 8.176 6.186 -3.391 1.00 86.62 81 LYS A C 1
ATOM 641 O O . LYS A 1 81 ? 8.189 5.075 -2.863 1.00 86.62 81 LYS A O 1
ATOM 646 N N . ALA A 1 82 ? 7.053 6.810 -3.752 1.00 86.06 82 ALA A N 1
ATOM 647 C CA . ALA A 1 82 ? 5.732 6.214 -3.592 1.00 86.06 82 ALA A CA 1
ATOM 648 C C . ALA A 1 82 ? 5.604 4.932 -4.425 1.00 86.06 82 ALA A C 1
ATOM 650 O O . ALA A 1 82 ? 5.199 3.899 -3.900 1.00 86.06 82 ALA A O 1
ATOM 651 N N . GLU A 1 83 ? 6.034 4.963 -5.685 1.00 89.25 83 GLU A N 1
ATOM 652 C CA . GLU A 1 83 ? 6.012 3.798 -6.570 1.00 89.25 83 GLU A CA 1
ATOM 653 C C . GLU A 1 83 ? 6.887 2.650 -6.050 1.00 89.25 83 GLU A C 1
ATOM 655 O O . GLU A 1 83 ? 6.451 1.500 -6.031 1.00 89.25 83 GLU A O 1
ATOM 660 N N . ARG A 1 84 ? 8.096 2.944 -5.554 1.00 90.31 84 ARG A N 1
ATOM 661 C CA . ARG A 1 84 ? 8.980 1.939 -4.939 1.00 90.31 84 ARG A CA 1
ATOM 662 C C . ARG A 1 84 ? 8.366 1.309 -3.698 1.00 90.31 84 ARG A C 1
ATOM 664 O O . ARG A 1 84 ? 8.484 0.098 -3.504 1.00 90.31 84 ARG A O 1
ATOM 671 N N . LEU A 1 85 ? 7.704 2.119 -2.877 1.00 89.88 85 LEU A N 1
ATOM 672 C CA . LEU A 1 85 ? 7.003 1.652 -1.689 1.00 89.88 85 LEU A CA 1
ATOM 673 C C . LEU A 1 85 ? 5.831 0.733 -2.056 1.00 89.88 85 LEU A C 1
ATOM 675 O O . LEU A 1 85 ? 5.704 -0.352 -1.492 1.00 89.88 85 LEU A O 1
ATOM 679 N N . ILE A 1 86 ? 5.008 1.143 -3.024 1.00 91.38 86 ILE A N 1
ATOM 680 C CA . ILE A 1 86 ? 3.862 0.364 -3.507 1.00 91.38 86 ILE A CA 1
ATOM 681 C C . ILE A 1 86 ? 4.332 -0.959 -4.103 1.00 91.38 86 ILE A C 1
ATOM 683 O O . ILE A 1 86 ? 3.824 -2.009 -3.716 1.00 91.38 86 ILE A O 1
ATOM 687 N N . HIS A 1 87 ? 5.339 -0.932 -4.976 1.00 93.50 87 HIS A N 1
ATOM 688 C CA . HIS A 1 87 ? 5.920 -2.145 -5.541 1.00 93.50 87 HIS A CA 1
ATOM 689 C C . HIS A 1 87 ? 6.384 -3.114 -4.449 1.00 93.50 87 HIS A C 1
ATOM 691 O O . HIS A 1 87 ? 6.038 -4.289 -4.497 1.00 93.50 87 HIS A O 1
ATOM 697 N N . ALA A 1 88 ? 7.101 -2.635 -3.428 1.00 91.81 88 ALA A N 1
ATOM 698 C CA . ALA A 1 88 ? 7.556 -3.490 -2.334 1.00 91.81 88 ALA A CA 1
ATOM 699 C C . ALA A 1 88 ? 6.391 -4.133 -1.560 1.00 91.81 88 ALA A C 1
ATOM 701 O O . ALA A 1 88 ? 6.480 -5.286 -1.143 1.00 91.81 88 ALA A O 1
ATOM 702 N N . MET A 1 89 ? 5.276 -3.418 -1.390 1.00 90.94 89 MET A N 1
ATOM 703 C CA . MET A 1 89 ? 4.073 -3.968 -0.759 1.00 90.94 89 MET A CA 1
ATOM 704 C C . MET A 1 89 ? 3.382 -5.023 -1.623 1.00 90.94 89 MET A C 1
ATOM 706 O O . MET A 1 89 ? 2.951 -6.050 -1.096 1.00 90.94 89 MET A O 1
ATOM 710 N N . LEU A 1 90 ? 3.287 -4.791 -2.933 1.00 92.50 90 LEU A N 1
ATOM 711 C CA . LEU A 1 90 ? 2.736 -5.762 -3.879 1.00 92.50 90 LEU A CA 1
ATOM 712 C C . LEU A 1 90 ? 3.621 -7.006 -3.978 1.00 92.50 90 LEU A C 1
ATOM 714 O O . LEU A 1 90 ? 3.113 -8.121 -3.949 1.00 92.50 90 LEU A O 1
ATOM 718 N N . GLN A 1 91 ? 4.942 -6.832 -3.973 1.00 93.94 91 GLN A N 1
ATOM 719 C CA . GLN A 1 91 ? 5.908 -7.927 -4.024 1.00 93.94 91 GLN A CA 1
ATOM 720 C C . GLN A 1 91 ? 5.807 -8.867 -2.810 1.00 93.94 91 GLN A C 1
ATOM 722 O O . GLN A 1 91 ? 6.118 -10.051 -2.904 1.00 93.94 91 GLN A O 1
ATOM 727 N N . LYS A 1 92 ? 5.317 -8.392 -1.655 1.00 89.88 92 LYS A N 1
ATOM 728 C CA . LYS A 1 92 ? 5.006 -9.301 -0.536 1.00 89.88 92 LYS A CA 1
ATOM 729 C C . LYS A 1 92 ? 3.840 -10.238 -0.847 1.00 89.88 92 LYS A C 1
ATOM 731 O O . LYS A 1 92 ? 3.816 -11.348 -0.322 1.00 89.88 92 LYS A O 1
ATOM 736 N N . ALA A 1 93 ? 2.864 -9.783 -1.631 1.00 89.69 93 ALA A N 1
ATOM 737 C CA . ALA A 1 93 ? 1.731 -10.599 -2.055 1.00 89.69 93 ALA A CA 1
ATOM 738 C C . ALA A 1 93 ? 2.093 -11.513 -3.231 1.00 89.69 93 ALA A C 1
ATOM 740 O O . ALA A 1 93 ? 1.614 -12.645 -3.276 1.00 89.69 93 ALA A O 1
ATOM 741 N N . ASP A 1 94 ? 2.961 -11.041 -4.125 1.00 91.19 94 ASP A N 1
ATOM 742 C CA . ASP A 1 94 ? 3.519 -11.813 -5.231 1.00 91.19 94 ASP A CA 1
ATOM 743 C C . ASP A 1 94 ? 5.043 -11.612 -5.341 1.00 91.19 94 ASP A C 1
ATOM 745 O O . ASP A 1 94 ? 5.501 -10.646 -5.956 1.00 91.19 94 ASP A O 1
ATOM 749 N N . PRO A 1 95 ? 5.854 -12.523 -4.770 1.00 91.19 95 PRO A N 1
ATOM 750 C CA . PRO A 1 95 ? 7.313 -12.420 -4.816 1.00 91.19 95 PRO A CA 1
ATOM 751 C C . PRO A 1 95 ? 7.918 -12.504 -6.220 1.00 91.19 95 PRO A C 1
ATOM 753 O O . PRO A 1 95 ? 9.086 -12.155 -6.386 1.00 91.19 95 PRO A O 1
ATOM 756 N N . ALA A 1 96 ? 7.166 -12.995 -7.212 1.00 93.56 96 ALA A N 1
ATOM 757 C CA . ALA A 1 96 ? 7.622 -13.052 -8.596 1.00 93.56 96 ALA A CA 1
ATOM 758 C C . ALA A 1 96 ? 7.486 -11.699 -9.310 1.00 93.56 96 ALA A C 1
ATOM 760 O O . ALA A 1 96 ? 8.121 -11.513 -10.345 1.00 93.56 96 ALA A O 1
ATOM 761 N N . LEU A 1 97 ? 6.710 -10.759 -8.753 1.00 92.81 97 LEU A N 1
ATOM 762 C CA . LEU A 1 97 ? 6.566 -9.416 -9.301 1.00 92.81 97 LEU A CA 1
ATOM 763 C C . LEU A 1 97 ? 7.911 -8.688 -9.246 1.00 92.81 97 LEU A C 1
ATOM 765 O O . LEU A 1 97 ? 8.463 -8.437 -8.167 1.00 92.81 97 LEU A O 1
ATOM 769 N N . THR A 1 98 ? 8.439 -8.348 -10.419 1.00 94.81 98 THR A N 1
ATOM 770 C CA . THR A 1 98 ? 9.666 -7.567 -10.534 1.00 94.81 98 THR A CA 1
ATOM 771 C C . THR A 1 98 ? 9.363 -6.079 -10.686 1.00 94.81 98 THR A C 1
ATOM 773 O O . THR A 1 98 ? 8.256 -5.658 -11.034 1.00 94.81 98 THR A O 1
ATOM 776 N N . TRP A 1 99 ? 10.388 -5.254 -10.465 1.00 92.88 99 TRP A N 1
ATOM 777 C CA . TRP A 1 99 ? 10.272 -3.815 -10.689 1.00 92.88 99 TRP A CA 1
ATOM 778 C C . TRP A 1 99 ? 9.986 -3.486 -12.161 1.00 92.88 99 TRP A C 1
ATOM 780 O O . TRP A 1 99 ? 9.246 -2.547 -12.443 1.00 92.88 99 TRP A O 1
ATOM 790 N N . GLU A 1 100 ? 10.529 -4.270 -13.095 1.00 93.62 100 GLU A N 1
ATOM 791 C CA . GLU A 1 100 ? 10.280 -4.100 -14.530 1.00 93.62 100 GLU A CA 1
ATOM 792 C C . GLU A 1 100 ? 8.820 -4.400 -14.880 1.00 93.62 100 GLU A C 1
ATOM 794 O O . GLU A 1 100 ? 8.199 -3.615 -15.595 1.00 93.62 100 GLU A O 1
ATOM 799 N N . ASP A 1 101 ? 8.239 -5.456 -14.299 1.00 93.00 101 ASP A N 1
ATOM 800 C CA . ASP A 1 101 ? 6.819 -5.787 -14.475 1.00 93.00 101 ASP A CA 1
ATOM 801 C C . ASP A 1 101 ? 5.923 -4.654 -13.965 1.00 93.00 101 ASP A C 1
ATOM 803 O O . ASP A 1 101 ? 4.996 -4.223 -14.651 1.00 93.00 101 ASP A O 1
ATOM 807 N N . TYR A 1 102 ? 6.240 -4.108 -12.786 1.00 91.81 102 TYR A N 1
ATOM 808 C CA . TYR A 1 102 ? 5.529 -2.954 -12.236 1.00 91.81 102 TYR A CA 1
ATOM 809 C C . TYR A 1 102 ? 5.662 -1.716 -13.134 1.00 91.81 102 TYR A C 1
ATOM 811 O O . TYR A 1 102 ? 4.697 -0.977 -13.333 1.00 91.81 102 TYR A O 1
ATOM 819 N N . GLN A 1 103 ? 6.840 -1.480 -13.717 1.00 92.19 103 GLN A N 1
ATOM 820 C CA . GLN A 1 103 ? 7.049 -0.353 -14.623 1.00 92.19 103 GLN A CA 1
ATOM 821 C C . GLN A 1 103 ? 6.403 -0.532 -16.003 1.00 92.19 103 GLN A C 1
ATOM 823 O O . GLN A 1 103 ? 6.124 0.476 -16.658 1.00 92.19 103 GLN A O 1
ATOM 828 N N . ALA A 1 104 ? 6.137 -1.769 -16.423 1.00 93.31 104 ALA A N 1
ATOM 829 C CA . ALA A 1 104 ? 5.426 -2.082 -17.658 1.00 93.31 104 ALA A CA 1
ATOM 830 C C . ALA A 1 104 ? 3.913 -1.814 -17.564 1.00 93.31 104 ALA A C 1
ATOM 832 O O . ALA A 1 104 ? 3.245 -1.711 -18.595 1.00 93.31 104 ALA A O 1
ATOM 833 N N . VAL A 1 105 ? 3.371 -1.665 -16.349 1.00 91.25 105 VAL A N 1
ATOM 834 C CA . VAL A 1 105 ? 1.966 -1.304 -16.138 1.00 91.25 105 VAL A CA 1
ATOM 835 C C . VAL A 1 105 ? 1.669 0.063 -16.780 1.00 91.25 105 VAL A C 1
ATOM 837 O O . VAL A 1 105 ? 2.451 1.009 -16.604 1.00 91.25 105 VAL A O 1
ATOM 840 N N . PRO A 1 106 ? 0.536 0.205 -17.500 1.00 92.56 106 PRO A N 1
ATOM 841 C CA . PRO A 1 106 ? 0.113 1.476 -18.077 1.00 92.56 106 PRO A CA 1
ATOM 842 C C . PRO A 1 106 ? 0.117 2.629 -17.063 1.00 92.56 106 PRO A C 1
ATOM 844 O O . PRO A 1 106 ? -0.169 2.453 -15.877 1.00 92.56 106 PRO A O 1
ATOM 847 N N . PHE A 1 107 ? 0.485 3.829 -17.521 1.00 88.12 107 PHE A N 1
ATOM 848 C CA . PHE A 1 107 ? 0.666 4.989 -16.640 1.00 88.12 107 PHE A CA 1
ATOM 849 C C . PHE A 1 107 ? -0.613 5.376 -15.887 1.00 88.12 107 PHE A C 1
ATOM 851 O O . PHE A 1 107 ? -0.548 5.684 -14.702 1.00 88.12 107 PHE A O 1
ATOM 858 N N . ASP A 1 108 ? -1.759 5.328 -16.558 1.00 89.19 108 ASP A N 1
ATOM 859 C CA . ASP A 1 108 ? -3.087 5.556 -15.989 1.00 89.19 108 ASP A CA 1
ATOM 860 C C . ASP A 1 108 ? -3.396 4.576 -14.850 1.00 89.19 108 ASP A C 1
ATOM 862 O O . ASP A 1 108 ? -3.789 4.996 -13.762 1.00 89.19 108 ASP A O 1
ATOM 866 N N . VAL A 1 109 ? -3.106 3.290 -15.059 1.00 89.25 109 VAL A N 1
ATOM 867 C CA . VAL A 1 109 ? -3.289 2.239 -14.050 1.00 89.25 109 VAL A CA 1
ATOM 868 C C . VAL A 1 109 ? -2.349 2.453 -12.859 1.00 89.25 109 VAL A C 1
ATOM 870 O O . VAL A 1 109 ? -2.784 2.378 -11.711 1.00 89.25 109 VAL A O 1
ATOM 873 N N . ARG A 1 110 ? -1.073 2.795 -13.093 1.00 89.38 110 ARG A N 1
ATOM 874 C CA . ARG A 1 110 ? -0.128 3.122 -12.004 1.00 89.38 110 ARG A CA 1
ATOM 875 C C . ARG A 1 110 ? -0.530 4.370 -11.227 1.00 89.38 110 ARG A C 1
ATOM 877 O O . ARG A 1 110 ? -0.376 4.399 -10.008 1.00 89.38 110 ARG A O 1
ATOM 884 N N . GLY A 1 111 ? -1.037 5.392 -11.912 1.00 87.69 111 GLY A N 1
ATOM 885 C CA . GLY A 1 111 ? -1.524 6.617 -11.286 1.00 87.69 111 GLY A CA 1
ATOM 886 C C . GLY A 1 111 ? -2.710 6.340 -10.365 1.00 87.69 111 GLY A C 1
ATOM 887 O O . GLY A 1 111 ? -2.692 6.743 -9.201 1.00 87.69 111 GLY A O 1
ATOM 888 N N . ALA A 1 112 ? -3.696 5.584 -10.855 1.00 88.69 112 ALA A N 1
ATOM 889 C CA . ALA A 1 112 ? -4.841 5.149 -10.060 1.00 88.69 112 ALA A CA 1
ATOM 890 C C . ALA A 1 112 ? -4.403 4.295 -8.861 1.00 88.69 112 ALA A C 1
ATOM 892 O O . ALA A 1 112 ? -4.784 4.578 -7.726 1.00 88.69 112 ALA A O 1
ATOM 893 N N . LEU A 1 113 ? -3.520 3.316 -9.084 1.00 89.69 113 LEU A N 1
ATOM 894 C CA . LEU A 1 113 ? -2.984 2.464 -8.024 1.00 89.69 113 LEU A CA 1
ATOM 895 C C . LEU A 1 113 ? -2.264 3.288 -6.952 1.00 89.69 113 LEU A C 1
ATOM 897 O O . LEU A 1 113 ? -2.455 3.063 -5.758 1.00 89.69 113 LEU A O 1
ATOM 901 N N . THR A 1 114 ? -1.469 4.273 -7.367 1.00 87.19 114 THR A N 1
ATOM 902 C CA . THR A 1 114 ? -0.758 5.167 -6.449 1.00 87.19 114 THR A CA 1
ATOM 903 C C . THR A 1 114 ? -1.726 5.985 -5.609 1.00 87.19 114 THR A C 1
ATOM 905 O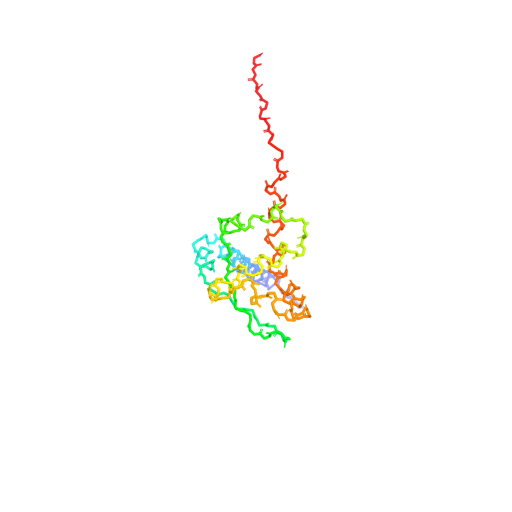 O . THR A 1 114 ? -1.555 6.070 -4.393 1.00 87.19 114 THR A O 1
ATOM 908 N N . LEU A 1 115 ? -2.779 6.529 -6.220 1.00 86.56 115 LEU A N 1
ATOM 909 C CA . LEU A 1 115 ? -3.813 7.274 -5.510 1.00 86.56 115 LEU A CA 1
ATOM 910 C C . LEU A 1 115 ? -4.521 6.399 -4.468 1.00 86.56 115 LEU A C 1
ATOM 912 O O . LEU A 1 115 ? -4.609 6.783 -3.301 1.00 86.56 115 LEU A O 1
ATOM 916 N N . VAL A 1 116 ? -4.970 5.215 -4.875 1.00 88.19 116 VAL A N 1
ATOM 917 C CA . VAL A 1 116 ? -5.686 4.259 -4.025 1.00 88.19 116 VAL A CA 1
ATOM 918 C C . VAL A 1 116 ? -4.808 3.809 -2.850 1.00 88.19 116 VAL A C 1
ATOM 920 O O . VAL A 1 116 ? -5.199 3.924 -1.687 1.00 88.19 116 VAL A O 1
ATOM 923 N N . MET A 1 117 ? -3.568 3.400 -3.122 1.00 85.06 117 MET A N 1
ATOM 924 C CA . MET A 1 117 ? -2.630 2.957 -2.087 1.00 85.06 117 MET A CA 1
ATOM 925 C C . MET A 1 117 ? -2.172 4.112 -1.178 1.00 85.06 117 MET A C 1
ATOM 927 O O . MET A 1 117 ? -1.904 3.897 0.004 1.00 85.06 117 MET A O 1
ATOM 931 N N . SER A 1 118 ? -2.149 5.361 -1.665 1.00 78.31 118 SER A N 1
ATOM 932 C CA . SER A 1 118 ? -1.782 6.535 -0.854 1.00 78.31 118 SER A CA 1
ATOM 933 C C . SER A 1 118 ? -2.711 6.821 0.324 1.00 78.31 118 SER A C 1
ATOM 935 O O . SER A 1 118 ? -2.272 7.340 1.357 1.00 78.31 118 SER A O 1
ATOM 937 N N . GLN A 1 119 ? -3.971 6.399 0.226 1.00 77.88 119 GLN A N 1
ATOM 938 C CA . GLN A 1 119 ? -4.938 6.490 1.320 1.00 77.88 119 GLN A CA 1
ATOM 939 C C . GLN A 1 119 ? -4.573 5.557 2.486 1.00 77.88 119 GLN A C 1
ATOM 941 O O . GLN A 1 119 ? -4.869 5.846 3.646 1.00 77.88 119 GLN A O 1
ATOM 946 N N . LEU A 1 120 ? -3.857 4.464 2.204 1.00 72.44 120 LEU A N 1
ATOM 947 C CA . LEU A 1 120 ? -3.316 3.571 3.230 1.00 72.44 120 LEU A CA 1
ATOM 948 C C . LEU A 1 120 ? -2.105 4.211 3.929 1.00 72.44 120 LEU A C 1
ATOM 950 O O . LEU A 1 120 ? -1.910 4.045 5.137 1.00 72.44 120 LEU A O 1
ATOM 954 N N . PHE A 1 121 ? -1.316 5.000 3.192 1.00 65.19 121 PHE A N 1
ATOM 955 C CA . PHE A 1 121 ? -0.108 5.662 3.696 1.00 65.19 121 PHE A CA 1
ATOM 956 C C . PHE A 1 121 ? -0.377 6.891 4.561 1.00 65.19 121 PHE A C 1
ATOM 958 O O . PHE A 1 121 ? 0.489 7.267 5.351 1.00 65.19 121 PHE A O 1
ATOM 965 N N . THR A 1 122 ? -1.553 7.517 4.479 1.00 53.81 122 THR A N 1
ATOM 966 C CA . THR A 1 122 ? -1.832 8.784 5.183 1.00 53.81 122 THR A CA 1
ATOM 967 C C . THR A 1 122 ? -1.768 8.643 6.708 1.00 53.81 122 THR A C 1
ATOM 969 O O . THR A 1 122 ? -1.444 9.611 7.396 1.00 53.81 122 THR A O 1
ATOM 972 N N . ARG A 1 123 ? -1.983 7.435 7.252 1.00 48.16 123 ARG A N 1
ATOM 973 C CA . ARG A 1 123 ? -1.718 7.124 8.670 1.00 48.16 123 ARG A CA 1
ATOM 974 C C . ARG A 1 123 ? -0.249 6.801 8.967 1.00 48.16 123 ARG A C 1
ATOM 976 O O . ARG A 1 123 ? 0.202 7.064 10.075 1.00 48.16 123 ARG A O 1
ATOM 983 N N . PHE A 1 124 ? 0.496 6.257 8.007 1.00 44.62 124 PHE A N 1
ATOM 984 C CA . PHE A 1 124 ? 1.881 5.808 8.185 1.00 44.62 124 PHE A CA 1
ATOM 985 C C . PHE A 1 124 ? 2.899 6.958 8.051 1.00 44.62 124 PHE A C 1
ATOM 987 O O . PHE A 1 124 ? 3.782 7.111 8.894 1.00 44.62 124 PHE A O 1
ATOM 994 N N . LEU A 1 125 ? 2.737 7.834 7.052 1.00 43.38 125 LEU A N 1
ATOM 995 C CA . LEU A 1 125 ? 3.656 8.954 6.790 1.00 43.38 125 LEU A CA 1
ATOM 996 C C . LEU A 1 125 ? 3.537 10.089 7.824 1.00 43.38 125 LEU A C 1
ATOM 998 O O . LEU A 1 125 ? 4.548 10.682 8.204 1.00 43.38 125 LEU A O 1
ATOM 1002 N N . HIS A 1 126 ? 2.339 10.341 8.367 1.00 42.00 126 HIS A N 1
ATOM 1003 C CA . HIS A 1 126 ? 2.156 11.309 9.463 1.00 42.00 126 HIS A CA 1
ATOM 1004 C C . HIS A 1 126 ? 2.890 10.902 10.752 1.00 42.00 126 HIS A C 1
ATOM 1006 O O . HIS A 1 126 ? 3.292 11.766 11.533 1.00 42.00 126 HIS A O 1
ATOM 1012 N N . VAL A 1 127 ? 3.086 9.599 10.987 1.00 40.09 127 VAL A N 1
ATOM 1013 C CA . VAL A 1 127 ? 3.826 9.098 12.156 1.00 40.09 127 VAL A CA 1
ATOM 1014 C C . VAL A 1 127 ? 5.332 9.321 11.984 1.00 40.09 127 VAL A C 1
ATOM 1016 O O . VAL A 1 127 ? 5.998 9.708 12.944 1.00 40.09 127 VAL A O 1
ATOM 1019 N N . GLN A 1 128 ? 5.874 9.184 10.770 1.00 40.78 128 GLN A N 1
ATOM 1020 C CA . GLN A 1 128 ? 7.308 9.384 10.532 1.00 40.78 128 GLN A CA 1
ATOM 1021 C C . GLN A 1 128 ? 7.755 10.849 10.653 1.00 40.78 128 GLN A C 1
ATOM 1023 O O . GLN A 1 128 ? 8.808 11.110 11.236 1.00 40.78 128 GLN A O 1
ATOM 1028 N N . GLN A 1 129 ? 6.934 11.819 10.229 1.00 38.22 129 GLN A N 1
ATOM 1029 C CA . GLN A 1 129 ? 7.270 13.246 10.385 1.00 38.22 129 GLN A CA 1
ATOM 1030 C C . GLN A 1 129 ? 7.368 13.698 11.856 1.00 38.22 129 GLN A C 1
ATOM 1032 O O . GLN A 1 129 ? 8.095 14.645 12.167 1.00 38.22 129 GLN A O 1
ATOM 1037 N N . ARG A 1 130 ? 6.682 13.015 12.785 1.00 36.28 130 ARG A N 1
ATOM 1038 C CA . ARG A 1 130 ? 6.782 13.298 14.229 1.00 36.28 130 ARG A CA 1
ATOM 1039 C C . ARG A 1 130 ? 8.007 12.667 14.886 1.00 36.28 130 ARG A C 1
ATOM 1041 O O . ARG A 1 130 ? 8.589 13.295 15.763 1.00 36.28 130 ARG A O 1
ATOM 1048 N N . ILE A 1 131 ? 8.417 11.469 14.466 1.00 42.09 131 ILE A N 1
ATOM 1049 C C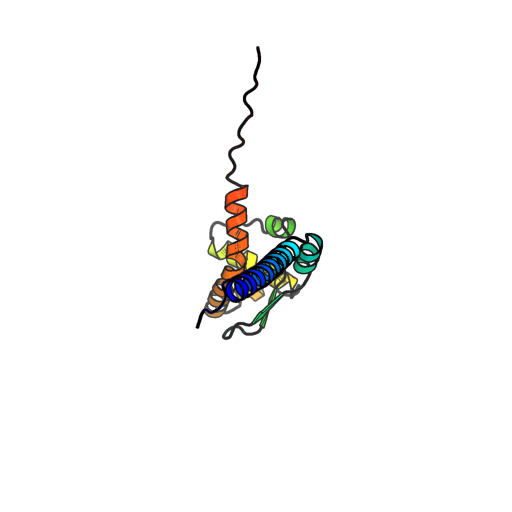A . ILE A 1 131 ? 9.558 10.763 15.078 1.00 42.09 131 ILE A CA 1
ATOM 1050 C C . ILE A 1 131 ? 10.888 11.468 14.753 1.00 42.09 131 ILE A C 1
ATOM 1052 O O . ILE A 1 131 ? 11.772 11.519 15.606 1.00 42.09 131 ILE A O 1
ATOM 1056 N N . GLY A 1 132 ? 11.008 12.094 13.576 1.00 32.72 132 GLY A N 1
ATOM 1057 C CA . GLY A 1 132 ? 12.188 12.885 13.198 1.00 32.72 132 GLY A CA 1
ATOM 1058 C C . GLY A 1 132 ? 12.277 14.286 13.824 1.00 32.72 132 GLY A C 1
ATOM 1059 O O . GLY A 1 132 ? 13.331 14.910 13.755 1.00 32.72 132 GLY A O 1
ATOM 1060 N N . SER A 1 133 ? 11.203 14.786 14.448 1.00 34.25 133 SER A N 1
ATOM 1061 C CA . SER A 1 133 ? 11.079 16.205 14.831 1.00 34.25 133 SER A CA 1
ATOM 1062 C C . SER A 1 133 ? 11.057 16.459 16.341 1.00 34.25 133 SER A C 1
ATOM 1064 O O . SER A 1 133 ? 10.677 17.549 16.762 1.00 34.25 133 SER A O 1
ATOM 1066 N N . THR A 1 134 ? 11.455 15.501 17.182 1.00 37.31 134 THR A N 1
ATOM 1067 C CA . THR A 1 134 ? 11.605 15.766 18.624 1.00 37.31 134 THR A CA 1
ATOM 1068 C C . THR A 1 134 ? 12.981 16.387 18.892 1.00 37.31 134 THR A C 1
ATOM 1070 O O . THR A 1 134 ? 13.976 15.659 18.870 1.00 37.31 134 THR A O 1
ATOM 1073 N N . PRO A 1 135 ? 13.104 17.703 19.167 1.00 40.53 135 PRO A N 1
ATOM 1074 C CA . PRO A 1 135 ? 14.345 18.238 19.699 1.00 40.53 135 PRO A CA 1
ATOM 1075 C C . PRO A 1 135 ? 14.589 17.603 21.069 1.00 40.53 135 PRO A C 1
ATOM 1077 O O . PRO A 1 135 ? 13.763 17.690 21.978 1.00 40.53 135 PRO A O 1
ATOM 1080 N N . LEU A 1 136 ? 15.739 16.944 21.196 1.00 36.62 136 LEU A N 1
ATOM 1081 C CA . LEU A 1 136 ? 16.247 16.362 22.430 1.00 36.62 136 LEU A CA 1
ATOM 1082 C C . LEU A 1 136 ? 16.364 17.472 23.489 1.00 36.62 136 LEU A C 1
ATOM 1084 O O . LEU A 1 136 ? 17.335 18.232 23.514 1.00 36.62 136 LEU A O 1
ATOM 1088 N N . HIS A 1 137 ? 15.356 17.609 24.350 1.00 37.59 137 HIS A N 1
ATOM 1089 C CA . HIS A 1 137 ? 15.409 18.540 25.468 1.00 37.59 137 HIS A CA 1
ATOM 1090 C C . HIS A 1 137 ? 16.416 17.984 26.484 1.00 37.59 137 HIS A C 1
ATOM 1092 O O . HIS A 1 137 ? 16.113 17.070 27.249 1.00 37.59 137 HIS A O 1
ATOM 1098 N N . LYS A 1 138 ? 17.657 18.489 26.439 1.00 37.75 138 LYS A N 1
ATOM 1099 C CA . LYS A 1 138 ? 18.675 18.207 27.458 1.00 37.75 138 LYS A CA 1
ATOM 1100 C C . LYS A 1 138 ? 18.104 18.593 28.831 1.00 37.75 138 LYS A C 1
ATOM 1102 O O . LYS A 1 138 ? 17.719 19.754 28.997 1.00 37.75 138 LYS A O 1
ATOM 1107 N N . PRO A 1 139 ? 18.069 17.688 29.822 1.00 39.47 139 PRO A N 1
ATOM 1108 C CA . PRO A 1 139 ? 17.709 18.073 31.176 1.00 39.47 139 PRO A CA 1
ATOM 1109 C C . PRO A 1 139 ? 18.758 19.055 31.708 1.00 39.47 139 PRO A C 1
ATOM 1111 O O . PRO A 1 139 ? 19.965 18.824 31.597 1.00 39.47 139 PRO A O 1
ATOM 1114 N N . LYS A 1 140 ? 18.292 20.182 32.260 1.00 40.09 140 LYS A N 1
ATOM 1115 C CA . LYS A 1 140 ? 19.141 21.124 32.992 1.00 40.09 140 LYS A CA 1
ATOM 1116 C C . LYS A 1 140 ? 19.754 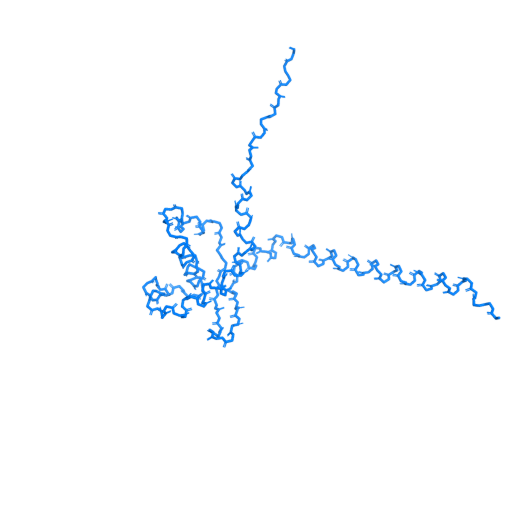20.383 34.178 1.00 40.09 140 LYS A C 1
ATOM 1118 O O . LYS A 1 140 ? 19.050 20.006 35.108 1.00 40.09 140 LYS A O 1
ATOM 1123 N N . SER A 1 141 ? 21.067 20.188 34.116 1.00 40.06 141 SER A N 1
ATOM 1124 C CA . SER A 1 141 ? 21.895 19.797 35.250 1.00 40.06 141 SER A CA 1
ATOM 1125 C C . SER A 1 141 ? 21.776 20.875 36.324 1.00 40.06 141 SER A C 1
ATOM 1127 O O . SER A 1 141 ? 22.309 21.972 36.165 1.00 40.06 141 SER A O 1
ATOM 1129 N N . SER A 1 142 ? 21.049 20.580 37.397 1.00 45.47 142 SER A N 1
ATOM 1130 C CA . SER A 1 142 ? 21.155 21.299 38.660 1.00 45.47 142 SER A CA 1
ATOM 1131 C C . SER A 1 142 ? 22.458 20.868 39.329 1.00 45.47 142 SER A C 1
ATOM 1133 O O . SER A 1 142 ? 22.520 19.800 39.937 1.00 45.47 142 SER A O 1
ATOM 1135 N N . ALA A 1 143 ? 23.500 21.678 39.177 1.00 43.84 143 ALA A N 1
ATOM 1136 C CA . ALA A 1 143 ? 24.704 21.594 39.987 1.00 43.84 143 ALA A CA 1
ATOM 1137 C C . ALA A 1 143 ? 24.836 22.910 40.761 1.00 43.84 143 ALA A C 1
ATOM 1139 O O . ALA A 1 143 ? 24.979 23.962 40.142 1.00 43.84 143 ALA A O 1
ATOM 1140 N N . SER A 1 144 ? 24.683 22.751 42.080 1.00 39.47 144 SER A N 1
ATOM 1141 C CA . SER A 1 144 ? 25.271 23.478 43.216 1.00 39.47 144 SER A CA 1
ATOM 1142 C C . SER A 1 144 ? 25.412 24.996 43.167 1.00 39.47 144 SER A C 1
ATOM 1144 O O . SER A 1 144 ? 26.228 25.505 42.374 1.00 39.47 144 SER A O 1
#

Foldseek 3Di:
DDPDVVVVVVVVVVVVVVVVVVVVVVVVVVVVVVPVVVVVVQQLDWDWDADPVLGIQTWHHDDPVRLVVLVLVVPPDPLVSLLSNLQSGSCSVPVVDDPVNSVPPDPVSSVVSSVVVVVVCPVVVVVVVVVVPDDPPDPPDPDD

pLDDT: mean 72.18, std 18.38, range [32.72, 94.81]